Protein AF-A0A966K4J8-F1 (afdb_monomer)

Radius of gyration: 27.84 Å; Cα contacts (8 Å, |Δi|>4): 110; chains: 1; bounding box: 42×33×85 Å

Secondary structure (DSSP, 8-state):
-EEEEEETTEEEEEE--TTS-HHHHHHHHHHTS---SS-EEEEEEEEEE-TTS-EEEEEEEEEEE----------S------------------

Nearest PDB structures (foldseek):
  8s83-assembly1_A  TM=7.185E-01  e=1.835E-01  Bacillus anthracis
  8s83-assembly2_B  TM=6.517E-01  e=2.730E-01  Bacillus anthracis
  6gf6-assembly1_B  TM=7.140E-01  e=9.597E-01  Gallus gallus
  9g93-assembly1_A  TM=7.162E-01  e=8.407E-01  Bacillus anthracis str. '34F2 (NMRC)'
  8iyk-assembly1_J  TM=3.895E-01  e=1.336E+00  Escherichia phage Lambda

Solvent-accessible surface area (backbone atoms only — not comparable to full-atom values): 6274 Å² total; per-residue (Å²): 72,36,38,38,40,36,40,102,93,49,75,51,74,46,82,45,60,94,85,55,59,64,68,61,51,53,52,49,58,60,69,72,50,86,87,70,91,61,73,47,73,49,62,40,36,39,41,29,24,46,92,89,64,49,77,80,47,71,54,74,53,71,50,76,46,73,66,77,68,78,74,76,71,73,74,78,85,75,89,78,81,87,80,74,93,71,86,83,79,88,82,87,87,136

pLDDT: mean 74.21, std 18.29, range [34.47, 94.12]

Mean predicted aligned error: 14.25 Å

Sequence (94 aa):
MQIRVWDDGYSETFDIHPEDDSAAFAKQVWNYGNWGEGNYRVEYQWEVTNDDGDIIDSGSGFIEHQIEEPTCLESSDGEHDWTSEGEGGLDENP

Foldseek 3Di:
DKKWKDFDPDIDMDDDDPPDDNVVVNVVVVVPDCPDDAWDKTKMWMFDADPVRDTPDIDIDMDTDHDDDPPPPPPPDDPPPPDDPDDDDDDDDD

Structure (mmCIF, N/CA/C/O backbone):
data_AF-A0A966K4J8-F1
#
_entry.id   AF-A0A966K4J8-F1
#
loop_
_atom_site.group_PDB
_atom_site.id
_atom_site.type_symbol
_atom_site.label_atom_id
_atom_site.label_alt_id
_atom_site.label_comp_id
_atom_site.label_asym_id
_atom_site.label_entity_id
_atom_site.label_seq_id
_atom_site.pdbx_PDB_ins_code
_atom_site.Cartn_x
_atom_site.Cartn_y
_atom_site.Cartn_z
_atom_site.occupancy
_atom_site.B_iso_or_equiv
_atom_site.auth_seq_id
_atom_site.auth_comp_id
_atom_site.auth_asym_id
_atom_site.auth_atom_id
_atom_site.pdbx_PDB_model_num
ATOM 1 N N . MET A 1 1 ? 4.442 2.160 -18.180 1.00 86.69 1 MET A N 1
ATOM 2 C CA . MET A 1 1 ? 4.548 1.180 -17.079 1.00 86.69 1 MET A CA 1
ATOM 3 C C . MET A 1 1 ? 3.212 1.132 -16.413 1.00 86.69 1 MET A C 1
ATOM 5 O O . MET A 1 1 ? 2.431 2.069 -16.547 1.00 86.69 1 MET A O 1
ATOM 9 N N . GLN A 1 2 ? 2.980 0.054 -15.695 1.00 90.62 2 GLN A N 1
ATOM 10 C CA . GLN A 1 2 ? 1.716 -0.173 -15.044 1.00 90.62 2 GLN A CA 1
ATOM 11 C C . GLN A 1 2 ? 1.972 -0.433 -13.568 1.00 90.62 2 GLN A C 1
ATOM 13 O O . GLN A 1 2 ? 2.845 -1.227 -13.236 1.00 90.62 2 GLN A O 1
ATOM 18 N N . ILE A 1 3 ? 1.237 0.249 -12.695 1.00 90.88 3 ILE A N 1
ATOM 19 C CA . ILE A 1 3 ? 1.228 -0.034 -11.266 1.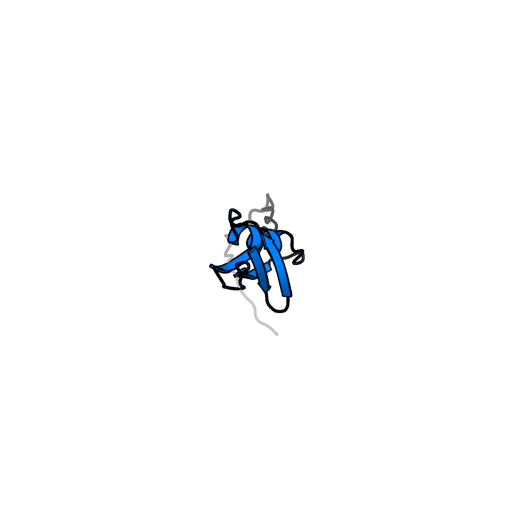00 90.88 3 ILE A CA 1
ATOM 20 C C . ILE A 1 3 ? -0.041 -0.800 -10.919 1.00 90.88 3 ILE A C 1
ATOM 22 O O . ILE A 1 3 ? -1.155 -0.359 -11.205 1.00 90.88 3 ILE A O 1
ATOM 26 N N . ARG A 1 4 ? 0.121 -1.962 -10.299 1.00 91.06 4 ARG A N 1
ATOM 27 C CA . ARG A 1 4 ? -0.965 -2.716 -9.685 1.00 91.06 4 ARG A CA 1
ATOM 28 C C . ARG A 1 4 ? -0.952 -2.443 -8.196 1.00 91.06 4 ARG A C 1
ATOM 30 O O . ARG A 1 4 ? 0.113 -2.474 -7.595 1.00 91.06 4 ARG A O 1
ATOM 37 N N . VAL A 1 5 ? -2.120 -2.207 -7.613 1.00 88.25 5 VAL A N 1
ATOM 38 C CA . VAL A 1 5 ? -2.271 -1.947 -6.183 1.00 88.25 5 VAL A CA 1
ATOM 39 C C . VAL A 1 5 ? -3.395 -2.811 -5.615 1.00 88.25 5 VAL A C 1
ATOM 41 O O . VAL A 1 5 ? -4.438 -2.946 -6.256 1.00 88.25 5 VAL A O 1
ATOM 44 N N . TRP A 1 6 ? -3.194 -3.438 -4.454 1.00 90.44 6 TRP A N 1
ATOM 45 C CA . TRP A 1 6 ? -4.184 -4.351 -3.870 1.00 90.44 6 TRP A CA 1
ATOM 46 C C . TRP A 1 6 ? -4.155 -4.412 -2.334 1.00 90.44 6 TRP A C 1
ATOM 48 O O . TRP A 1 6 ? -3.129 -4.136 -1.711 1.00 90.44 6 TRP A O 1
ATOM 58 N N . ASP A 1 7 ? -5.303 -4.793 -1.770 1.00 83.75 7 ASP A N 1
ATOM 59 C CA . ASP A 1 7 ? -5.593 -5.090 -0.354 1.00 83.75 7 ASP A CA 1
ATOM 60 C C . ASP A 1 7 ? -6.621 -6.241 -0.300 1.00 83.75 7 ASP A C 1
ATOM 62 O O . ASP A 1 7 ? -7.220 -6.556 -1.325 1.00 83.75 7 ASP A O 1
ATOM 66 N N . ASP A 1 8 ? -6.814 -6.891 0.849 1.00 73.56 8 ASP A N 1
ATOM 67 C CA . ASP A 1 8 ? -7.645 -8.084 1.101 1.00 73.56 8 ASP A CA 1
ATOM 68 C C . ASP A 1 8 ? -8.990 -8.115 0.322 1.00 73.56 8 ASP A C 1
ATOM 70 O O . ASP A 1 8 ? -10.046 -7.696 0.792 1.00 73.56 8 ASP A O 1
ATOM 74 N N . GLY A 1 9 ? -8.955 -8.619 -0.921 1.00 76.56 9 GLY A N 1
ATOM 75 C CA . GLY A 1 9 ? -10.117 -8.752 -1.812 1.00 76.56 9 GLY A CA 1
ATOM 76 C C . GLY A 1 9 ? -10.345 -7.632 -2.842 1.00 76.56 9 GLY A C 1
ATOM 77 O O . GLY A 1 9 ? -11.215 -7.791 -3.701 1.00 76.56 9 GLY A O 1
ATOM 78 N N . TYR A 1 10 ? -9.562 -6.550 -2.830 1.00 81.31 10 TYR A N 1
ATOM 79 C CA . TYR A 1 10 ? -9.593 -5.473 -3.827 1.00 81.31 10 TYR A CA 1
ATOM 80 C C . TYR A 1 10 ? -8.257 -5.359 -4.568 1.00 81.31 10 TYR A C 1
ATOM 82 O O . TYR A 1 10 ? -7.195 -5.311 -3.957 1.00 81.31 10 TYR A O 1
ATOM 90 N N . SER A 1 11 ? -8.290 -5.269 -5.899 1.00 87.88 11 SER A N 1
ATOM 91 C CA . SER A 1 11 ? -7.097 -4.953 -6.687 1.00 87.88 11 SER A CA 1
ATOM 92 C C . SER A 1 11 ? -7.445 -4.049 -7.853 1.00 87.88 11 SER A C 1
ATOM 94 O O . SER A 1 11 ? -8.391 -4.338 -8.585 1.00 87.88 11 SER A O 1
ATOM 96 N N . GLU A 1 12 ? -6.630 -3.028 -8.071 1.00 87.94 12 GLU A N 1
ATOM 97 C CA . GLU A 1 12 ? -6.782 -2.083 -9.168 1.00 87.94 12 GLU A CA 1
ATOM 98 C C . GLU A 1 12 ? -5.443 -1.854 -9.868 1.00 87.94 12 GLU A C 1
ATOM 100 O O . GLU A 1 12 ? -4.376 -2.217 -9.365 1.00 87.94 12 GLU A O 1
ATOM 105 N N . THR A 1 13 ? -5.486 -1.358 -11.098 1.00 91.81 13 THR A N 1
ATOM 106 C CA . THR A 1 13 ? -4.292 -1.229 -11.928 1.00 91.81 13 THR A CA 1
ATOM 107 C C . THR A 1 13 ? -4.342 0.050 -12.748 1.00 91.81 13 THR A C 1
ATOM 109 O O . THR A 1 13 ? -5.371 0.360 -13.343 1.00 91.81 13 THR A O 1
ATOM 112 N N . PHE A 1 14 ? -3.228 0.778 -12.780 1.00 89.56 14 PHE A N 1
ATOM 113 C CA . PHE A 1 14 ? -3.130 2.117 -13.352 1.00 89.56 14 PHE A CA 1
ATOM 114 C C . PHE A 1 14 ? -1.887 2.253 -14.226 1.00 89.56 14 PHE A C 1
ATOM 116 O O . PHE A 1 14 ? -0.839 1.687 -13.919 1.00 89.56 14 PHE A O 1
ATOM 123 N N . ASP A 1 15 ? -1.985 3.037 -15.294 1.00 91.38 15 ASP A N 1
ATOM 124 C CA . ASP A 1 15 ? -0.833 3.428 -16.101 1.00 91.38 15 ASP A CA 1
ATOM 125 C C . ASP A 1 15 ? -0.105 4.612 -15.450 1.00 91.38 15 ASP A C 1
ATOM 127 O O . ASP A 1 15 ? -0.726 5.631 -15.142 1.00 91.38 15 ASP A O 1
ATOM 131 N N . ILE A 1 16 ? 1.212 4.484 -15.258 1.00 86.38 16 ILE A N 1
ATOM 132 C CA . ILE A 1 16 ? 2.077 5.529 -14.681 1.00 86.38 16 ILE A CA 1
ATOM 133 C C . ILE A 1 16 ? 3.300 5.803 -15.567 1.00 86.38 16 ILE A C 1
ATOM 135 O O . ILE A 1 16 ? 3.754 4.934 -16.333 1.00 86.38 16 ILE A O 1
ATOM 139 N N . HIS A 1 17 ? 3.848 7.017 -15.467 1.00 86.19 17 HIS A N 1
ATOM 140 C CA . HIS A 1 17 ? 5.088 7.385 -16.149 1.00 86.19 17 HIS A CA 1
ATOM 141 C C . HIS A 1 17 ? 6.318 6.905 -15.364 1.00 86.19 17 HIS A C 1
ATOM 143 O O . HIS A 1 17 ? 6.241 6.686 -14.159 1.00 86.19 17 HIS A O 1
ATOM 149 N N . PRO A 1 18 ? 7.478 6.724 -16.029 1.00 75.88 18 PRO A N 1
ATOM 150 C CA . PRO A 1 18 ? 8.678 6.170 -15.376 1.00 75.88 18 PRO A CA 1
ATOM 151 C C . PRO A 1 18 ? 9.279 7.108 -14.342 1.00 75.88 18 PRO A C 1
ATOM 153 O O . PRO A 1 18 ? 10.085 6.694 -13.518 1.00 75.88 18 PRO A O 1
ATOM 156 N N . GLU A 1 19 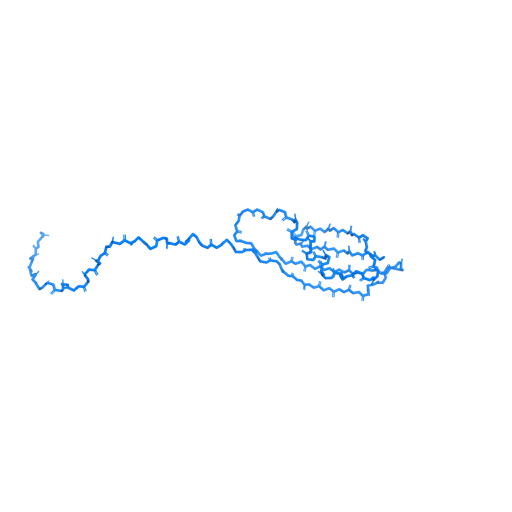? 8.947 8.387 -14.466 1.00 83.19 19 GLU A N 1
ATOM 157 C CA . GLU A 1 19 ? 9.381 9.463 -13.590 1.00 83.19 19 GLU A CA 1
ATOM 158 C C . GLU A 1 19 ? 8.462 9.656 -12.378 1.00 83.19 19 GLU A C 1
ATOM 160 O O . GLU A 1 19 ? 8.842 10.374 -11.454 1.00 83.19 19 GLU A O 1
ATOM 165 N N . ASP A 1 20 ? 7.280 9.030 -12.372 1.00 85.81 20 ASP A N 1
ATOM 166 C CA . ASP A 1 20 ? 6.345 9.114 -11.255 1.00 85.81 20 ASP A CA 1
ATOM 167 C C . ASP A 1 20 ? 6.838 8.266 -10.073 1.00 85.81 20 ASP A C 1
ATOM 169 O O . ASP A 1 20 ? 7.333 7.149 -10.233 1.00 85.81 20 ASP A O 1
ATOM 173 N N . ASP A 1 21 ? 6.665 8.785 -8.857 1.00 86.81 21 ASP A N 1
ATOM 174 C CA . ASP A 1 21 ? 6.941 8.031 -7.637 1.00 86.81 21 ASP A CA 1
ATOM 175 C C . ASP A 1 21 ? 5.794 7.041 -7.378 1.00 86.81 21 ASP A C 1
ATOM 177 O O . ASP A 1 21 ? 4.712 7.401 -6.901 1.00 86.81 21 ASP A O 1
ATOM 181 N N . SER A 1 22 ? 6.031 5.779 -7.730 1.00 87.19 22 SER A N 1
ATOM 182 C CA . SER A 1 22 ? 5.065 4.679 -7.644 1.00 87.19 22 SER A CA 1
ATOM 183 C C . SER A 1 22 ? 4.480 4.504 -6.243 1.00 87.19 22 SER A C 1
ATOM 185 O O . SER A 1 22 ? 3.282 4.257 -6.092 1.00 87.19 22 SER A O 1
ATOM 187 N N . ALA A 1 23 ? 5.303 4.674 -5.204 1.00 84.56 23 ALA A N 1
ATOM 188 C CA . ALA A 1 23 ? 4.868 4.553 -3.818 1.00 84.56 23 ALA A CA 1
ATOM 189 C C . ALA A 1 23 ? 3.951 5.720 -3.418 1.00 84.56 23 ALA A C 1
ATOM 191 O O . ALA A 1 23 ? 2.918 5.511 -2.773 1.00 84.56 23 ALA A O 1
ATOM 192 N N . ALA A 1 24 ? 4.283 6.948 -3.830 1.00 87.88 24 ALA A N 1
ATOM 193 C CA . ALA A 1 24 ? 3.432 8.115 -3.618 1.00 87.88 24 ALA A CA 1
ATOM 194 C C . ALA A 1 24 ? 2.094 7.993 -4.364 1.00 87.88 24 ALA A C 1
ATOM 196 O O . ALA A 1 24 ? 1.051 8.315 -3.789 1.00 87.88 24 ALA A O 1
ATOM 197 N N . PHE A 1 25 ? 2.109 7.483 -5.600 1.00 87.81 25 PHE A N 1
ATOM 198 C CA . PHE A 1 25 ? 0.896 7.235 -6.380 1.00 87.81 25 PHE A CA 1
ATOM 199 C C . PHE A 1 25 ? 0.011 6.170 -5.723 1.00 87.81 25 PHE A C 1
ATOM 201 O O . PHE A 1 25 ? -1.172 6.417 -5.488 1.00 87.81 25 PHE A O 1
ATOM 208 N N . ALA A 1 26 ? 0.580 5.023 -5.332 1.00 86.38 26 ALA A N 1
ATOM 209 C CA . ALA A 1 26 ? -0.156 3.979 -4.618 1.00 86.38 26 ALA A CA 1
ATOM 210 C C . ALA A 1 26 ? -0.794 4.530 -3.334 1.00 86.38 26 ALA A C 1
ATOM 212 O O . ALA A 1 26 ? -1.991 4.353 -3.107 1.00 86.38 26 ALA A O 1
ATOM 213 N N . LYS A 1 27 ? -0.037 5.289 -2.531 1.00 85.56 27 LYS A N 1
ATOM 214 C CA . LYS A 1 27 ? -0.566 5.946 -1.329 1.00 85.56 27 LYS A CA 1
ATOM 215 C C . LYS A 1 27 ? -1.722 6.894 -1.645 1.00 85.56 27 LYS A C 1
ATOM 217 O O . LYS A 1 27 ? -2.692 6.948 -0.891 1.00 85.56 27 LYS A O 1
ATOM 222 N N . GLN A 1 28 ? -1.621 7.657 -2.729 1.00 87.25 28 GLN A N 1
ATOM 223 C CA . GLN A 1 28 ? -2.663 8.586 -3.147 1.00 87.25 28 GLN A CA 1
ATOM 224 C C . GLN A 1 28 ? -3.958 7.851 -3.518 1.00 87.25 28 GLN A C 1
ATOM 226 O O . GLN A 1 28 ? -5.024 8.271 -3.069 1.00 87.25 28 GLN A O 1
ATOM 231 N N . VAL A 1 29 ? -3.869 6.747 -4.266 1.00 85.12 29 VAL A N 1
ATOM 232 C CA . VAL A 1 29 ? -5.025 5.907 -4.630 1.00 85.12 29 VAL A CA 1
ATOM 233 C C . VAL A 1 29 ? -5.789 5.461 -3.381 1.00 85.12 29 VAL A C 1
ATOM 235 O O . VAL A 1 29 ? -6.994 5.691 -3.289 1.00 85.12 29 VAL A O 1
ATOM 238 N N . TRP A 1 30 ? -5.097 4.915 -2.376 1.00 83.94 30 TRP A N 1
ATOM 239 C CA . TRP A 1 30 ? -5.750 4.483 -1.132 1.00 83.94 30 TRP A CA 1
ATOM 240 C C . TRP A 1 30 ? -6.269 5.644 -0.292 1.00 83.94 30 TRP A C 1
ATOM 242 O O . TRP A 1 30 ? -7.294 5.502 0.367 1.00 83.94 30 TRP A O 1
ATOM 252 N N . ASN A 1 31 ? -5.621 6.808 -0.327 1.00 83.12 31 ASN A N 1
ATOM 253 C CA . ASN A 1 31 ? -6.091 7.979 0.414 1.00 83.12 31 ASN A CA 1
ATOM 254 C C . ASN A 1 31 ? -7.422 8.531 -0.134 1.00 83.12 31 ASN A C 1
ATOM 256 O O . ASN A 1 31 ? -8.201 9.115 0.611 1.00 83.12 31 ASN A O 1
ATOM 260 N N . TYR A 1 32 ? -7.701 8.338 -1.428 1.00 80.56 32 TYR A N 1
ATOM 261 C CA . TYR A 1 32 ? -8.992 8.696 -2.032 1.00 80.56 32 TYR A CA 1
ATOM 262 C C . TYR A 1 32 ? -10.086 7.640 -1.828 1.00 80.56 32 TYR A C 1
ATOM 264 O O . TYR A 1 32 ? -11.251 7.906 -2.135 1.00 80.56 32 TYR A O 1
ATOM 272 N N . GLY A 1 33 ? -9.739 6.459 -1.315 1.00 73.81 33 GLY A N 1
ATOM 273 C CA . GLY A 1 33 ? -10.713 5.435 -0.963 1.00 73.81 33 GLY A CA 1
ATOM 274 C C . GLY A 1 33 ? -11.605 5.890 0.192 1.00 73.81 33 GLY A C 1
ATOM 275 O O . GLY A 1 33 ? -11.139 6.456 1.179 1.00 73.81 33 GLY A O 1
ATOM 276 N N . ASN A 1 34 ? -12.909 5.644 0.074 1.00 74.50 34 ASN A N 1
ATOM 277 C CA . ASN A 1 34 ? -13.843 5.870 1.170 1.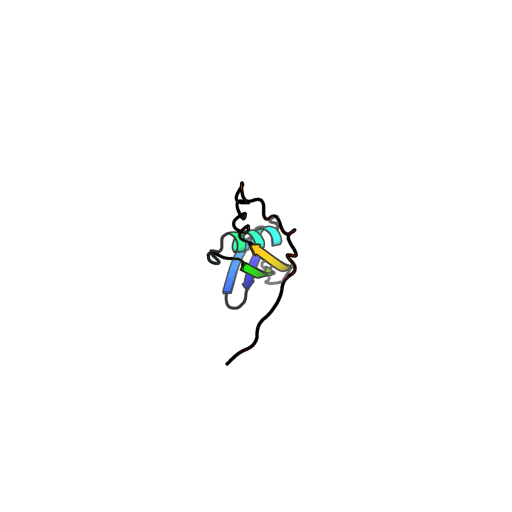00 74.50 34 ASN A CA 1
ATOM 278 C C . ASN A 1 34 ? -13.911 4.612 2.047 1.00 74.50 34 ASN A C 1
ATOM 280 O O . ASN A 1 34 ? -14.679 3.696 1.755 1.00 74.50 34 ASN A O 1
ATOM 284 N N . TRP A 1 35 ? -13.105 4.574 3.107 1.00 77.88 35 TRP A N 1
ATOM 285 C CA . TRP A 1 35 ? -12.992 3.432 4.031 1.00 77.88 35 TRP A CA 1
ATOM 286 C C . TRP A 1 35 ? -14.034 3.443 5.159 1.00 77.88 35 TRP A C 1
ATOM 288 O O . TRP A 1 35 ? -14.037 2.557 6.011 1.00 77.88 35 TRP A O 1
ATOM 298 N N . GLY A 1 36 ? -14.947 4.419 5.139 1.00 68.62 36 GLY A N 1
ATOM 299 C CA . GLY A 1 36 ? -15.952 4.629 6.175 1.00 68.62 36 GLY A CA 1
ATOM 300 C C . GLY A 1 36 ? -15.508 5.610 7.260 1.00 68.62 36 GLY A C 1
ATOM 301 O O . GLY A 1 36 ? -14.377 6.088 7.292 1.00 68.62 36 GLY A O 1
ATOM 302 N N . GLU A 1 37 ? -16.447 5.935 8.145 1.00 69.50 37 GLU A N 1
ATOM 303 C CA . GLU A 1 37 ? -16.215 6.794 9.306 1.00 69.50 37 GLU A CA 1
ATOM 304 C C . GLU A 1 37 ? -15.716 5.929 10.472 1.00 69.50 37 GLU A C 1
ATOM 306 O O . GLU A 1 37 ? -16.373 4.961 10.854 1.00 69.50 37 GLU A O 1
ATOM 311 N N . GLY A 1 38 ? -14.558 6.248 11.048 1.00 72.50 38 GLY A N 1
ATOM 312 C CA . GLY A 1 38 ? -14.015 5.505 12.188 1.00 72.50 38 GLY A CA 1
ATOM 313 C C . GLY A 1 38 ? -12.496 5.475 12.217 1.00 72.50 38 GLY A C 1
ATOM 314 O O . GLY A 1 38 ? -11.838 5.963 11.307 1.00 72.50 38 GLY A O 1
ATOM 315 N N . ASN A 1 39 ? -11.935 4.852 13.252 1.00 79.94 39 ASN A N 1
ATOM 316 C CA . ASN A 1 39 ? -10.522 4.492 13.241 1.00 79.94 39 ASN A CA 1
ATOM 317 C C . ASN A 1 39 ? -10.322 3.327 12.271 1.00 79.94 39 ASN A C 1
ATOM 319 O O . ASN A 1 39 ? -10.910 2.261 12.470 1.00 79.94 39 ASN A O 1
ATOM 323 N N . TYR A 1 40 ? -9.496 3.512 11.248 1.00 79.50 40 TYR A N 1
ATOM 324 C CA . TYR A 1 40 ? -9.184 2.461 10.287 1.00 79.50 40 TYR A CA 1
ATOM 325 C C . TYR A 1 40 ? -7.692 2.413 9.990 1.00 79.50 40 TYR A C 1
ATOM 327 O O . TYR A 1 40 ? -6.998 3.429 9.968 1.00 79.50 40 TYR A O 1
ATOM 335 N N . ARG A 1 41 ? -7.206 1.202 9.728 1.00 83.81 41 ARG A N 1
ATOM 336 C CA . ARG A 1 41 ? -5.877 0.961 9.182 1.00 83.81 41 ARG A CA 1
ATOM 337 C C . ARG A 1 41 ? -6.027 0.072 7.962 1.00 83.81 41 ARG A C 1
ATOM 339 O O . ARG A 1 41 ? -6.526 -1.041 8.083 1.00 83.81 41 ARG A O 1
ATOM 346 N N . VAL A 1 42 ? -5.596 0.580 6.817 1.00 82.88 42 VAL A N 1
ATOM 347 C CA . VAL A 1 42 ? -5.621 -0.134 5.541 1.00 82.88 42 VAL A CA 1
ATOM 348 C C . VAL A 1 42 ? -4.186 -0.409 5.137 1.00 82.88 42 VAL A C 1
ATOM 350 O O . VAL A 1 42 ? -3.378 0.519 5.041 1.00 82.88 42 VAL A O 1
ATOM 353 N N . GLU A 1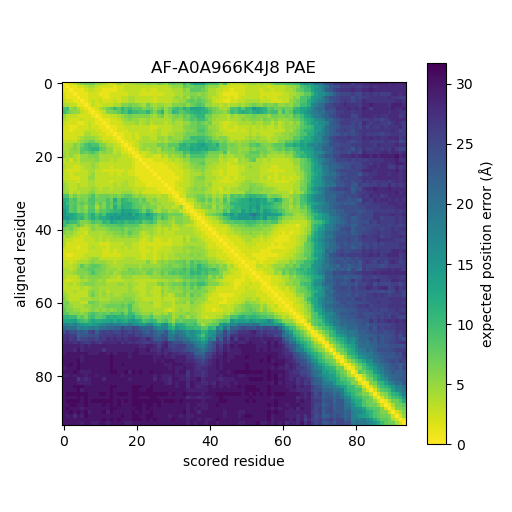 43 ? -3.858 -1.680 4.952 1.00 88.56 43 GLU A N 1
ATOM 354 C CA . GLU A 1 43 ? -2.552 -2.125 4.481 1.00 88.56 43 GLU A CA 1
ATOM 355 C C . GLU A 1 43 ? -2.660 -2.384 2.983 1.00 88.56 43 GLU A C 1
ATOM 357 O O . GLU A 1 43 ? -3.625 -2.970 2.520 1.00 88.56 43 GLU A O 1
ATOM 362 N N . TYR A 1 44 ? -1.699 -1.915 2.202 1.00 87.31 44 TYR A N 1
ATOM 363 C CA . TYR A 1 44 ? -1.738 -2.082 0.757 1.00 87.31 44 TYR A CA 1
ATOM 364 C C . TYR A 1 44 ? -0.378 -2.463 0.209 1.00 87.31 44 TYR A C 1
ATOM 366 O O . TYR A 1 44 ? 0.674 -2.160 0.782 1.00 87.31 44 TYR A O 1
ATOM 374 N N . GLN A 1 45 ? -0.412 -3.124 -0.936 1.00 92.19 45 GLN A N 1
ATOM 375 C CA . GLN A 1 45 ? 0.762 -3.562 -1.675 1.00 92.19 45 GLN A CA 1
ATOM 376 C C . GLN A 1 45 ? 0.703 -3.012 -3.096 1.00 92.19 45 GLN A C 1
ATOM 378 O O . GLN A 1 45 ? -0.388 -2.800 -3.631 1.00 92.19 45 GLN A O 1
ATOM 383 N N . TRP A 1 46 ? 1.867 -2.752 -3.690 1.00 92.25 46 TRP A N 1
ATOM 384 C CA . TRP A 1 46 ? 1.972 -2.337 -5.083 1.00 92.25 46 TRP A CA 1
ATOM 385 C C . TRP A 1 46 ? 3.125 -3.021 -5.810 1.00 92.25 46 TRP A C 1
ATOM 387 O O . TRP A 1 46 ? 4.159 -3.339 -5.223 1.00 92.25 46 TRP A O 1
ATOM 397 N N . GLU A 1 47 ? 2.944 -3.189 -7.115 1.00 93.69 47 GLU A N 1
ATOM 398 C CA . GLU A 1 47 ? 3.931 -3.701 -8.065 1.00 93.69 47 GLU A CA 1
ATOM 399 C C . GLU A 1 47 ? 3.909 -2.832 -9.314 1.00 93.69 47 GLU A C 1
ATOM 401 O O . GLU A 1 47 ? 2.837 -2.484 -9.807 1.00 93.69 47 GLU A O 1
ATOM 406 N N . VAL A 1 48 ? 5.085 -2.512 -9.843 1.00 91.94 48 VAL A N 1
ATOM 407 C CA . VAL A 1 48 ? 5.257 -1.759 -11.082 1.00 91.94 48 VAL A CA 1
ATOM 408 C C . VAL A 1 48 ? 5.879 -2.661 -12.125 1.00 91.94 48 VAL A C 1
ATOM 410 O O . VAL A 1 48 ? 6.972 -3.192 -11.916 1.00 91.94 48 VAL A O 1
ATOM 413 N N . THR A 1 49 ? 5.214 -2.787 -13.267 1.00 94.12 49 THR A N 1
ATOM 414 C CA . THR A 1 49 ? 5.699 -3.562 -14.405 1.00 94.12 49 THR A CA 1
ATOM 415 C C . THR A 1 49 ? 6.118 -2.668 -15.570 1.00 94.12 49 THR A C 1
ATOM 417 O O . THR A 1 49 ? 5.487 -1.642 -15.867 1.00 94.12 49 THR A O 1
ATOM 420 N N . ASN A 1 50 ? 7.204 -3.050 -16.247 1.00 90.19 50 ASN A N 1
ATOM 421 C CA . ASN A 1 50 ? 7.603 -2.459 -17.526 1.00 90.19 50 ASN A CA 1
ATOM 422 C C . ASN A 1 50 ? 6.661 -2.920 -18.668 1.00 90.19 50 ASN A C 1
ATOM 424 O O . ASN A 1 50 ? 5.713 -3.669 -18.443 1.00 90.19 50 ASN A O 1
ATOM 428 N N . ASP A 1 51 ? 6.909 -2.451 -19.894 1.00 86.69 51 ASP A N 1
ATOM 429 C CA . ASP A 1 51 ? 6.130 -2.842 -21.088 1.00 86.69 51 ASP A CA 1
ATOM 430 C C . ASP A 1 51 ? 6.282 -4.336 -21.449 1.00 86.69 51 ASP A C 1
ATOM 432 O O . ASP A 1 51 ? 5.384 -4.929 -22.038 1.00 86.69 51 ASP A O 1
ATOM 436 N N . ASP A 1 52 ? 7.395 -4.956 -21.039 1.00 90.62 52 ASP A N 1
ATOM 437 C CA . ASP A 1 52 ? 7.687 -6.386 -21.223 1.00 90.62 52 ASP A CA 1
ATOM 438 C C . ASP A 1 52 ? 6.965 -7.273 -20.180 1.00 90.62 52 ASP A C 1
ATOM 440 O O . ASP A 1 52 ? 6.881 -8.490 -20.329 1.00 90.62 52 ASP A O 1
ATOM 444 N N . GLY A 1 53 ? 6.393 -6.663 -19.134 1.00 86.06 53 GLY A N 1
ATOM 445 C CA . GLY A 1 53 ? 5.740 -7.343 -18.015 1.00 86.06 53 GLY A CA 1
ATOM 446 C C . GLY A 1 53 ? 6.667 -7.699 -16.847 1.00 86.06 53 GLY A C 1
ATOM 447 O O . GLY A 1 53 ? 6.210 -8.331 -15.894 1.00 86.06 53 GLY A O 1
ATOM 448 N N . ASP A 1 54 ? 7.937 -7.290 -16.869 1.00 92.38 54 ASP A N 1
ATOM 449 C CA . ASP A 1 54 ? 8.853 -7.477 -15.741 1.00 92.38 54 ASP A CA 1
ATOM 450 C C . ASP A 1 54 ? 8.532 -6.514 -14.601 1.00 92.38 54 ASP A C 1
ATOM 452 O O . ASP A 1 54 ? 8.343 -5.314 -14.817 1.00 92.38 54 ASP A O 1
ATOM 456 N N . ILE A 1 55 ? 8.574 -7.028 -13.371 1.00 91.75 55 ILE A N 1
ATOM 457 C CA . ILE A 1 55 ? 8.467 -6.221 -12.155 1.00 91.75 55 ILE A CA 1
ATOM 458 C C . ILE A 1 55 ? 9.778 -5.452 -11.959 1.00 91.75 55 ILE A C 1
ATOM 460 O O . ILE A 1 55 ? 10.841 -6.050 -11.785 1.00 91.75 55 ILE A O 1
ATOM 464 N N . ILE A 1 56 ? 9.692 -4.123 -11.974 1.00 91.69 56 ILE A N 1
ATOM 465 C CA . ILE A 1 56 ? 10.835 -3.212 -11.806 1.00 91.69 56 ILE A CA 1
ATOM 466 C C . ILE A 1 56 ? 10.842 -2.505 -10.449 1.00 91.69 56 ILE A C 1
ATOM 468 O O . ILE A 1 56 ? 11.900 -2.070 -10.001 1.00 91.69 56 ILE A O 1
ATOM 472 N N . ASP A 1 57 ? 9.683 -2.405 -9.799 1.00 90.38 57 ASP A N 1
ATOM 473 C CA . ASP A 1 57 ? 9.520 -1.848 -8.458 1.00 90.38 57 ASP A CA 1
ATOM 474 C C . ASP A 1 57 ? 8.360 -2.553 -7.749 1.00 90.38 57 ASP A C 1
ATOM 476 O O . ASP A 1 57 ? 7.396 -2.982 -8.382 1.00 90.38 57 ASP A O 1
ATOM 480 N N . SER A 1 58 ? 8.460 -2.702 -6.434 1.00 92.06 58 SER A N 1
ATOM 481 C CA . SER A 1 58 ? 7.406 -3.305 -5.624 1.00 92.06 58 SER A CA 1
ATOM 482 C C . SER A 1 58 ? 7.548 -2.872 -4.176 1.00 92.06 58 SER A C 1
ATOM 484 O O . SER A 1 58 ? 8.671 -2.735 -3.680 1.00 92.06 58 SER A O 1
ATOM 486 N N . GLY A 1 59 ? 6.436 -2.753 -3.463 1.00 91.75 59 GLY A N 1
ATOM 487 C CA . GLY A 1 59 ? 6.473 -2.456 -2.042 1.00 91.75 59 GLY A CA 1
ATOM 488 C C . GLY A 1 59 ? 5.140 -2.642 -1.335 1.00 91.75 59 GLY A C 1
ATOM 489 O O . GLY A 1 59 ? 4.156 -3.125 -1.894 1.00 91.75 59 GLY A O 1
ATOM 490 N N . SER A 1 60 ? 5.143 -2.280 -0.056 1.00 91.81 60 SER A N 1
ATOM 491 C CA . SER A 1 60 ? 3.975 -2.327 0.820 1.00 91.81 60 SER A CA 1
ATOM 492 C C . SER A 1 60 ? 3.937 -1.116 1.744 1.00 91.81 60 SER A C 1
ATOM 494 O O . SER A 1 60 ? 4.982 -0.594 2.139 1.00 91.81 60 SER A O 1
ATOM 496 N N . GLY A 1 61 ? 2.737 -0.685 2.111 1.00 87.94 61 GLY A N 1
ATOM 497 C CA . GLY A 1 61 ? 2.495 0.518 2.891 1.00 87.94 61 GLY A CA 1
ATOM 498 C C . GLY A 1 61 ? 1.191 0.402 3.661 1.00 87.94 61 GLY A C 1
ATOM 499 O O . GLY A 1 61 ? 0.441 -0.557 3.504 1.00 87.94 61 GLY A O 1
ATOM 500 N N . PHE A 1 62 ? 0.925 1.375 4.524 1.00 85.19 62 PHE A N 1
ATOM 501 C CA . PHE A 1 62 ? -0.342 1.442 5.237 1.00 85.19 62 PHE A CA 1
ATOM 502 C C . PHE A 1 62 ? -0.815 2.886 5.376 1.00 85.19 62 PHE A C 1
ATOM 504 O O . PHE A 1 62 ? -0.010 3.823 5.415 1.00 85.19 62 PHE A O 1
ATOM 511 N N . ILE A 1 63 ? -2.133 3.056 5.423 1.00 82.81 63 ILE A N 1
ATOM 512 C CA . ILE A 1 63 ? -2.799 4.301 5.798 1.00 82.81 63 ILE A CA 1
ATOM 513 C C . ILE A 1 63 ? -3.515 4.038 7.109 1.00 82.81 63 ILE A C 1
ATOM 515 O O . ILE A 1 63 ? -4.287 3.092 7.218 1.00 82.81 63 ILE A O 1
ATOM 519 N N . GLU A 1 64 ? -3.250 4.882 8.095 1.00 84.38 64 GLU A N 1
ATOM 520 C CA . GLU A 1 64 ? -3.962 4.878 9.362 1.00 84.38 64 GLU A CA 1
ATOM 521 C C . GLU A 1 64 ? -4.733 6.191 9.478 1.00 84.38 64 GLU A C 1
ATOM 523 O O . GLU A 1 64 ? -4.167 7.272 9.299 1.00 84.38 64 GLU A O 1
ATOM 528 N N . HIS A 1 65 ? -6.027 6.088 9.746 1.00 77.94 65 HIS A N 1
ATOM 529 C CA . HIS A 1 65 ? -6.865 7.206 10.135 1.00 77.94 65 HIS A CA 1
ATOM 530 C C . HIS A 1 65 ? -7.310 6.978 11.571 1.00 77.94 65 HIS A C 1
ATOM 532 O O . HIS A 1 65 ? -7.921 5.955 11.884 1.00 77.94 65 HIS A O 1
ATOM 538 N N . GLN A 1 66 ? -6.984 7.936 12.433 1.00 75.00 66 GLN A N 1
ATOM 539 C CA . GLN A 1 66 ? -7.500 8.005 13.788 1.00 75.00 66 GLN A CA 1
ATOM 540 C C . GLN A 1 66 ? -8.404 9.234 13.863 1.00 75.00 66 GLN A C 1
ATOM 542 O O . GLN A 1 66 ? -7.964 10.340 13.547 1.00 75.00 66 GLN A O 1
ATOM 547 N N . ILE A 1 67 ? -9.665 9.046 14.246 1.00 65.88 67 ILE A N 1
ATOM 548 C CA . ILE A 1 67 ? -10.519 10.158 14.647 1.00 65.88 67 ILE A CA 1
ATOM 549 C C . ILE A 1 67 ? -9.904 10.688 15.939 1.00 65.88 67 ILE A C 1
ATOM 551 O O . ILE A 1 67 ? -9.772 9.930 16.902 1.00 65.88 67 ILE A O 1
ATOM 555 N N . GLU A 1 68 ? -9.500 11.960 15.951 1.00 62.91 68 GLU A N 1
ATOM 556 C CA . GLU A 1 68 ? -9.126 12.627 17.196 1.00 62.91 68 GLU A CA 1
ATOM 557 C C . GLU A 1 68 ? -10.273 12.416 18.184 1.00 62.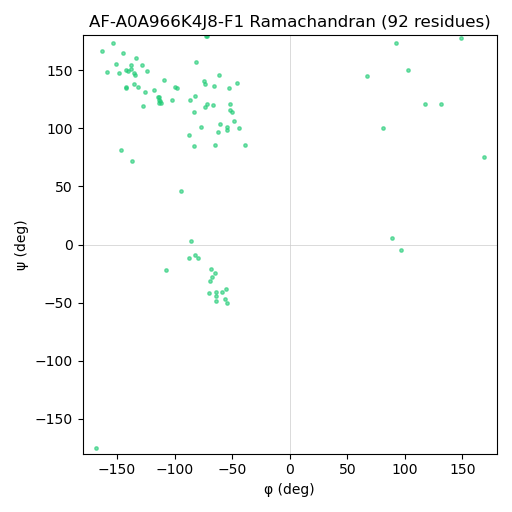91 68 GLU A C 1
ATOM 559 O O . GLU A 1 68 ? -11.424 12.750 17.882 1.00 62.91 68 GLU A O 1
ATOM 564 N N . GLU A 1 69 ? -9.976 11.782 19.323 1.00 54.72 69 GLU A N 1
ATOM 565 C CA . GLU A 1 69 ? -10.954 11.558 20.384 1.00 54.72 69 GLU A CA 1
ATOM 566 C C . GLU A 1 69 ? -11.712 12.872 20.613 1.00 54.72 69 GLU A C 1
ATOM 568 O O . GLU A 1 69 ? -11.073 13.932 20.567 1.00 54.72 69 GLU A O 1
ATOM 573 N N . PRO A 1 70 ? -13.046 12.860 20.826 1.00 50.84 70 PRO A N 1
ATOM 574 C CA . PRO A 1 70 ? -13.714 14.078 21.245 1.00 50.84 70 PRO A CA 1
ATOM 575 C C . PRO A 1 70 ? -12.927 14.560 22.450 1.00 50.84 70 PRO A C 1
ATOM 577 O O . PRO A 1 70 ? -12.826 13.832 23.440 1.00 50.84 70 PRO A O 1
ATOM 580 N N . THR A 1 71 ? -12.294 15.729 22.333 1.00 47.44 71 THR A N 1
ATOM 581 C CA . THR A 1 71 ? -11.651 16.352 23.474 1.00 47.44 71 THR A CA 1
ATOM 582 C C . THR A 1 71 ? -12.719 16.332 24.547 1.00 47.44 71 THR A C 1
ATOM 584 O O . THR A 1 71 ? -13.801 16.899 24.365 1.00 47.44 71 THR A O 1
ATOM 587 N N . CYS A 1 72 ? -12.487 15.571 25.621 1.00 44.19 72 CYS A N 1
ATOM 588 C CA . CYS A 1 72 ? -13.251 15.761 26.832 1.00 44.19 72 CYS A CA 1
ATOM 589 C C . CYS A 1 72 ? -13.049 17.241 27.115 1.00 44.19 72 CYS A C 1
ATOM 591 O O . CYS A 1 72 ? -11.958 17.643 27.514 1.00 44.19 72 CYS A O 1
ATOM 593 N N . LEU A 1 73 ? -14.047 18.063 26.777 1.00 46.47 73 LEU A N 1
ATOM 594 C CA . LEU A 1 73 ? -14.162 19.407 27.294 1.00 46.47 73 LEU A CA 1
ATOM 595 C C . LEU A 1 73 ? -14.114 19.174 28.791 1.00 46.47 73 LEU A C 1
ATOM 597 O O . LEU A 1 73 ? -15.102 18.713 29.367 1.00 46.47 73 LEU A O 1
ATOM 601 N N . GLU A 1 74 ? -12.928 19.360 29.375 1.00 44.47 74 GLU A N 1
ATOM 602 C CA . GLU A 1 74 ? -12.757 19.431 30.808 1.00 44.47 74 GLU A CA 1
ATOM 603 C C . GLU A 1 74 ? -13.825 20.416 31.237 1.00 44.47 74 GLU A C 1
ATOM 605 O O . GLU A 1 74 ? -13.784 21.599 30.881 1.00 44.47 74 GLU A O 1
ATOM 610 N N . SER A 1 75 ? -14.877 19.879 31.856 1.00 43.78 75 SER A N 1
ATOM 611 C CA . SER A 1 75 ? -15.924 20.698 32.417 1.00 43.78 75 SER A CA 1
ATOM 612 C C . SER A 1 75 ? -15.201 21.542 33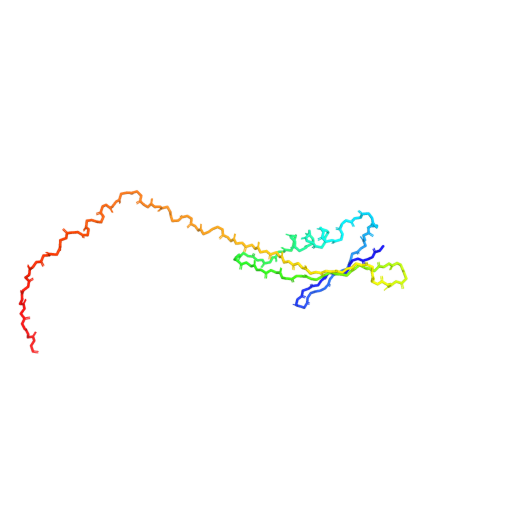.444 1.00 43.78 75 SER A C 1
ATOM 614 O O . SER A 1 75 ? -14.761 21.053 34.480 1.00 43.78 75 SER A O 1
ATOM 616 N N . SER A 1 76 ? -14.975 22.796 33.071 1.00 52.31 76 SER A N 1
ATOM 617 C CA . SER A 1 76 ? -14.649 23.839 34.015 1.00 52.31 76 SER A CA 1
ATOM 618 C C . SER A 1 76 ? -15.741 23.802 35.086 1.00 52.31 76 SER A C 1
ATOM 620 O O . SER A 1 76 ? -16.919 23.697 34.744 1.00 52.31 76 SER A O 1
ATOM 622 N N . ASP A 1 77 ? -15.313 23.869 36.343 1.00 53.00 77 ASP A N 1
ATOM 623 C CA . ASP A 1 77 ? -16.110 23.872 37.574 1.00 53.00 77 ASP A CA 1
ATOM 624 C C . ASP A 1 77 ? -16.602 22.519 38.109 1.00 53.00 77 ASP A C 1
ATOM 626 O O . ASP A 1 77 ? -17.647 21.984 3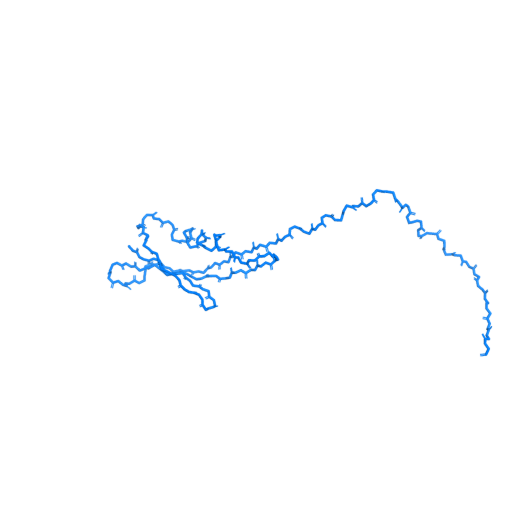7.740 1.00 53.00 77 ASP A O 1
ATOM 630 N N . GLY A 1 78 ? -15.874 22.041 39.119 1.00 41.12 78 GLY A N 1
ATOM 631 C CA . GLY A 1 78 ? -16.344 21.033 40.057 1.00 41.12 78 GLY A CA 1
ATOM 632 C C . GLY A 1 78 ? -15.209 20.501 40.916 1.00 41.12 78 GLY A C 1
ATOM 633 O O . GLY A 1 78 ? -14.723 19.404 40.669 1.00 41.12 78 GLY A O 1
ATOM 634 N N . GLU A 1 79 ? -14.768 21.287 41.902 1.00 52.09 79 GLU A N 1
ATOM 635 C CA . GLU A 1 79 ? -13.908 20.841 43.003 1.00 52.09 79 GLU A CA 1
ATOM 636 C C . GLU A 1 79 ? -14.400 19.492 43.561 1.00 52.09 79 GLU A C 1
ATOM 638 O O . GLU A 1 79 ? -15.349 19.427 44.341 1.00 52.09 79 GLU A O 1
ATOM 643 N N . HIS A 1 80 ? -13.761 18.391 43.166 1.00 45.47 80 HIS A N 1
ATOM 644 C CA . HIS A 1 80 ? -13.896 17.125 43.871 1.00 45.47 80 HIS A CA 1
ATOM 645 C C . HIS A 1 80 ? -12.925 17.154 45.051 1.00 45.47 80 HIS A C 1
ATOM 647 O O . HIS A 1 80 ? -11.794 16.679 44.958 1.00 45.47 80 HIS A O 1
ATOM 653 N N . ASP A 1 81 ? -13.376 17.738 46.162 1.00 44.44 81 ASP A N 1
ATOM 654 C CA . ASP A 1 81 ? -12.736 17.571 47.465 1.00 44.44 81 ASP A CA 1
ATOM 655 C C . ASP A 1 81 ? -12.801 16.082 47.848 1.00 44.44 81 ASP A C 1
ATOM 657 O O . ASP A 1 81 ? -13.826 15.558 48.283 1.00 44.44 81 ASP A O 1
ATOM 661 N N . TRP A 1 82 ? -11.713 15.359 47.587 1.00 47.69 82 TRP A N 1
ATOM 662 C CA . TRP A 1 82 ? -11.496 13.984 48.040 1.00 47.69 82 TRP A CA 1
ATOM 663 C C . TRP A 1 82 ? -10.710 13.980 49.358 1.00 47.69 82 TRP A C 1
ATOM 665 O O . TRP A 1 82 ? -9.760 13.217 49.519 1.00 47.69 82 TRP A O 1
ATOM 675 N N . THR A 1 83 ? -11.086 14.829 50.322 1.00 48.41 83 THR A N 1
ATOM 676 C CA . THR A 1 83 ? -10.540 14.764 51.686 1.00 48.41 83 THR A CA 1
ATOM 677 C C . THR A 1 83 ? -11.622 14.934 52.748 1.00 48.41 83 THR A C 1
ATOM 679 O O . THR A 1 83 ? -11.684 15.916 53.482 1.00 48.41 83 THR A O 1
ATOM 682 N N . SER A 1 84 ? -12.460 13.914 52.909 1.00 44.12 84 SER A N 1
ATOM 683 C CA . SER A 1 84 ? -13.105 13.658 54.201 1.00 44.12 84 SER A CA 1
ATOM 684 C C . SER A 1 84 ? -13.297 12.162 54.397 1.00 44.12 84 SER A C 1
ATOM 686 O O . SER A 1 84 ? -14.370 11.606 54.175 1.00 44.12 84 SER A O 1
ATOM 688 N N . GLU A 1 85 ? -12.222 11.509 54.836 1.00 49.75 85 GLU A N 1
ATOM 689 C CA . GLU A 1 85 ? -12.309 10.277 55.617 1.00 49.75 85 GLU A CA 1
ATOM 690 C C . GLU A 1 85 ? -12.991 10.639 56.948 1.00 49.75 85 GLU A C 1
ATOM 692 O O . GLU A 1 85 ? -12.353 11.030 57.922 1.00 49.75 85 GLU A O 1
ATOM 697 N N . GLY A 1 86 ? -14.324 10.625 56.944 1.00 41.25 86 GLY A N 1
ATOM 698 C CA . GLY A 1 86 ? -15.150 10.790 58.133 1.00 41.25 86 GLY A CA 1
ATOM 699 C C . GLY A 1 86 ? -15.297 9.456 58.857 1.00 41.25 86 GLY A C 1
ATOM 700 O O . GLY A 1 86 ? -15.892 8.519 58.329 1.00 41.25 86 GLY A O 1
ATOM 701 N N . GLU A 1 87 ? -14.741 9.381 60.062 1.00 49.59 87 GLU 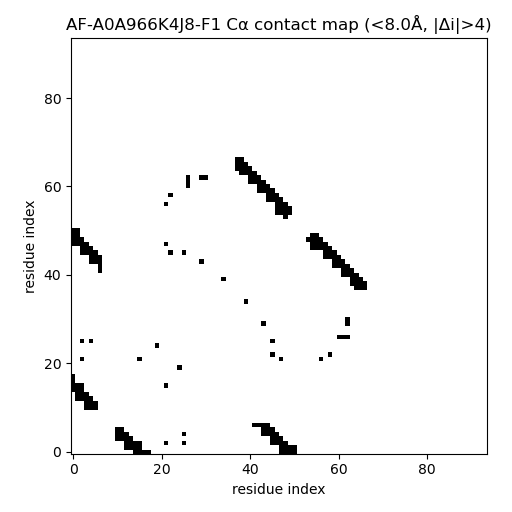A N 1
ATOM 702 C CA . GLU A 1 87 ? -14.915 8.286 61.015 1.00 49.59 87 GLU A CA 1
ATOM 703 C C . GLU A 1 87 ? -16.386 8.120 61.459 1.00 49.59 87 GLU A C 1
ATOM 705 O O . GLU A 1 87 ? -17.098 9.101 61.675 1.00 49.59 87 GLU A O 1
ATOM 710 N N . GLY A 1 88 ? -16.798 6.869 61.700 1.00 42.41 88 GLY A N 1
ATOM 711 C CA . GLY A 1 88 ? -18.039 6.497 62.401 1.00 42.41 88 GLY A CA 1
ATOM 712 C C . GLY A 1 88 ? -19.007 5.715 61.506 1.00 42.41 88 GLY A C 1
ATOM 713 O O . GLY A 1 88 ? -19.412 6.197 60.463 1.00 42.41 88 GLY A O 1
ATOM 714 N N . GLY A 1 89 ? -19.440 4.492 61.798 1.00 39.41 89 GLY A N 1
ATOM 715 C CA . GLY A 1 89 ? -19.508 3.757 63.054 1.00 39.41 89 GLY A CA 1
ATOM 716 C C . GLY A 1 89 ? -20.920 3.174 63.165 1.00 39.41 89 GLY A C 1
ATOM 717 O O . GLY A 1 89 ? -21.861 3.957 63.203 1.00 39.41 89 GLY A O 1
ATOM 718 N N . LEU A 1 90 ? -21.012 1.836 63.273 1.00 46.47 90 LEU A N 1
ATOM 719 C CA . LEU A 1 90 ? -22.190 1.033 63.671 1.00 46.47 90 LEU A CA 1
ATOM 720 C C . LEU A 1 90 ? -23.371 1.072 62.663 1.00 46.47 90 LEU A C 1
ATOM 722 O O . LEU A 1 90 ? -23.586 2.057 61.978 1.00 46.47 90 LEU A O 1
ATOM 726 N N . ASP A 1 91 ? -24.163 0.029 62.431 1.00 44.56 91 ASP A N 1
ATOM 727 C CA . ASP A 1 91 ? -24.697 -0.985 63.338 1.00 44.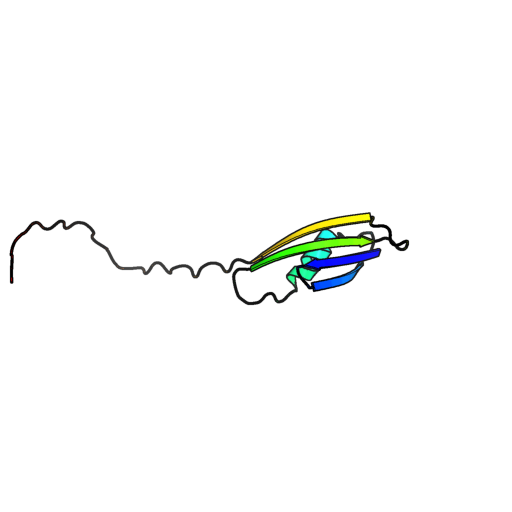56 91 ASP A CA 1
ATOM 728 C C . ASP A 1 91 ? -25.204 -2.197 62.515 1.00 44.56 91 ASP A C 1
ATOM 730 O O . ASP A 1 91 ? -25.330 -2.129 61.289 1.00 44.56 91 ASP A O 1
ATOM 734 N N . GLU A 1 92 ? -25.464 -3.307 63.197 1.00 49.53 92 GLU A N 1
ATOM 735 C CA . GLU A 1 92 ? -25.912 -4.595 62.657 1.00 49.53 92 GLU A CA 1
ATOM 736 C C . GLU A 1 92 ? -27.381 -4.578 62.153 1.00 49.53 92 GLU A C 1
ATOM 738 O O . GLU A 1 92 ? -28.108 -3.600 62.337 1.00 49.53 92 GLU A O 1
ATOM 743 N N . ASN A 1 93 ? -27.826 -5.748 61.645 1.00 34.47 93 ASN A N 1
ATOM 744 C CA . ASN A 1 93 ? -29.210 -6.289 61.585 1.00 34.47 93 ASN A CA 1
ATOM 745 C C . ASN A 1 93 ? -29.949 -6.205 60.218 1.00 34.47 93 ASN A C 1
ATOM 747 O O . ASN A 1 93 ? -29.717 -5.248 59.475 1.00 34.47 93 ASN A O 1
ATOM 751 N N . PRO A 1 94 ? -30.881 -7.129 59.853 1.00 52.22 94 PRO A N 1
ATOM 752 C CA . PRO A 1 94 ? -31.581 -8.166 60.640 1.00 52.22 94 PRO A CA 1
ATOM 753 C C . PRO A 1 94 ? -31.165 -9.636 60.440 1.00 52.22 94 PRO A C 1
ATOM 755 O O . PRO A 1 94 ? -30.657 -9.986 59.352 1.00 52.22 94 PRO A O 1
#